Protein AF-A0AAW0H0W8-F1 (afdb_monomer)

Sequence (128 aa):
MVDWSGYEACRAEGASAFQRWKCSLPFAPFGPVRFSEKIQRFTPFSLGFEFLPGETYYYISVPTPESSGRCLRLQVSVCCKGSGSESAHPVGSPGESGTSGWRGEHAPSPLSLLLLLLLPILRLLRVL

Foldseek 3Di:
DADPVCQQQVHQDDPRHDDQDDQPCPPPPVDGDDDDADAAQDDPDPPHDGHAEQDKDKDWDRADPVQHRDIDIDIDGHHDHDPDDPPPPDDDDPDDDDDPPPDDPPPDDPVRVVCVVVVVVVVVVVVD

pLDDT: mean 82.28, std 18.88, range [36.25, 98.31]

InterPro domains:
  IPR001799 Ephrin receptor-binding domain [PF00812] (1-78)
  IPR001799 Ephrin receptor-binding domain [PR01347] (34-46)
  IPR001799 Ephrin receptor-binding domain [PR01347] (47-58)
  IPR001799 Ephrin receptor-binding domain [PS51551] (1-82)
  IPR008972 Cupredoxin [G3DSA:2.60.40.420] (1-91)
  IPR008972 Cupredoxin [SSF49503] (1-83)
  IPR019765 Ephrin, conserved site [PS01299] (34-61)
  IPR031328 Ephrin [PTHR11304] (1-89)

Radius of gyration: 24.82 Å; Cα contacts (8 Å, |Δi|>4): 113; chains: 1; bounding box: 66×54×50 Å

Structure (mmCIF, N/CA/C/O backbone):
data_AF-A0AAW0H0W8-F1
#
_entry.id   AF-A0AAW0H0W8-F1
#
loop_
_atom_site.group_PDB
_atom_site.id
_atom_site.type_symbol
_atom_site.label_atom_id
_atom_site.label_alt_id
_atom_site.label_comp_id
_atom_site.label_asym_id
_atom_site.label_entity_id
_atom_site.label_seq_id
_atom_site.pdbx_PDB_ins_code
_atom_site.Cartn_x
_atom_site.Cartn_y
_atom_site.Cartn_z
_atom_site.occupancy
_atom_site.B_iso_or_equiv
_atom_site.auth_seq_id
_atom_site.auth_comp_id
_atom_site.auth_asym_id
_atom_site.auth_atom_id
_atom_site.pdbx_PDB_model_num
ATOM 1 N N . MET A 1 1 ? 3.597 3.828 -1.704 1.00 95.94 1 MET A N 1
ATOM 2 C CA . MET A 1 1 ? 2.206 4.136 -1.322 1.00 95.94 1 MET A CA 1
ATOM 3 C C . MET A 1 1 ? 1.788 5.340 -2.135 1.00 95.94 1 MET A C 1
ATOM 5 O O . MET A 1 1 ? 2.648 6.161 -2.445 1.00 95.94 1 MET A O 1
ATOM 9 N N . VAL A 1 2 ? 0.526 5.376 -2.537 1.00 97.62 2 VAL A N 1
ATOM 10 C CA . VAL A 1 2 ? -0.049 6.397 -3.416 1.00 97.62 2 VAL A CA 1
ATOM 11 C C . VAL A 1 2 ? -1.443 6.772 -2.916 1.00 97.62 2 VAL A C 1
ATOM 13 O O . VAL A 1 2 ? -2.007 6.078 -2.067 1.00 97.62 2 VAL A O 1
ATOM 16 N N . ASP A 1 3 ? -1.992 7.859 -3.446 1.00 97.06 3 ASP A N 1
ATOM 17 C CA . ASP A 1 3 ? -3.414 8.168 -3.313 1.00 97.06 3 ASP A CA 1
ATOM 18 C C . ASP A 1 3 ? -4.275 7.332 -4.283 1.00 97.06 3 ASP A C 1
ATOM 20 O O . ASP A 1 3 ? -3.772 6.507 -5.052 1.00 97.06 3 ASP A O 1
ATOM 24 N N . TRP A 1 4 ? -5.594 7.542 -4.243 1.00 97.12 4 TRP A N 1
ATOM 25 C CA . TRP A 1 4 ? -6.546 6.845 -5.113 1.00 97.12 4 TRP A CA 1
ATOM 26 C C . TRP A 1 4 ? -6.268 7.063 -6.609 1.00 97.12 4 TRP A C 1
ATOM 28 O O . TRP A 1 4 ? -6.356 6.126 -7.400 1.00 97.12 4 TRP A O 1
ATOM 38 N N . SER A 1 5 ? -5.890 8.281 -7.005 1.00 96.12 5 SER A N 1
ATOM 39 C CA . SER A 1 5 ? -5.629 8.603 -8.411 1.00 96.12 5 SER A CA 1
ATOM 40 C C . SER A 1 5 ? -4.383 7.882 -8.934 1.00 96.12 5 SER A C 1
ATOM 42 O O . SER A 1 5 ? -4.408 7.294 -10.018 1.00 96.12 5 SER A O 1
ATOM 44 N N . GLY A 1 6 ? -3.318 7.841 -8.129 1.00 96.19 6 GLY A N 1
ATOM 45 C CA . GLY A 1 6 ? -2.098 7.103 -8.437 1.00 96.19 6 GLY A CA 1
ATOM 46 C C . GLY A 1 6 ? -2.319 5.592 -8.449 1.00 96.19 6 GLY A C 1
ATOM 47 O O . GLY A 1 6 ? -1.751 4.892 -9.291 1.00 96.19 6 GLY A O 1
ATOM 48 N N . TYR A 1 7 ? -3.187 5.086 -7.568 1.00 96.94 7 TYR A N 1
ATOM 49 C CA . TYR A 1 7 ? -3.592 3.681 -7.549 1.00 96.94 7 TYR A CA 1
ATOM 50 C C . TYR A 1 7 ? -4.278 3.271 -8.852 1.00 96.94 7 TYR A C 1
ATOM 52 O O . TYR A 1 7 ? -3.844 2.313 -9.494 1.00 96.94 7 TYR A O 1
ATOM 60 N N . GLU A 1 8 ? -5.289 4.028 -9.280 1.00 95.94 8 GLU A N 1
ATOM 61 C CA . GLU A 1 8 ? -6.034 3.762 -10.514 1.00 95.94 8 GLU A CA 1
ATOM 62 C C . GLU A 1 8 ? -5.151 3.868 -11.762 1.00 95.94 8 GLU A C 1
ATOM 64 O O . GLU A 1 8 ? -5.242 3.032 -12.666 1.00 95.94 8 GLU A O 1
ATOM 69 N N . ALA A 1 9 ? -4.240 4.842 -11.783 1.00 94.88 9 ALA A N 1
ATOM 70 C CA . ALA A 1 9 ? -3.356 5.099 -12.916 1.00 94.88 9 ALA A CA 1
ATOM 71 C C . ALA A 1 9 ? -2.045 4.286 -12.912 1.00 94.88 9 ALA A C 1
ATOM 73 O O . ALA A 1 9 ? -1.270 4.406 -13.861 1.00 94.88 9 ALA A O 1
ATOM 74 N N . CYS A 1 10 ? -1.757 3.489 -11.874 1.00 95.69 10 CYS A N 1
ATOM 75 C CA . CYS A 1 10 ? -0.429 2.888 -11.665 1.00 95.69 10 CYS A CA 1
ATOM 76 C C . CYS A 1 10 ? 0.724 3.917 -11.691 1.00 95.69 10 CYS A C 1
ATOM 78 O O . CYS 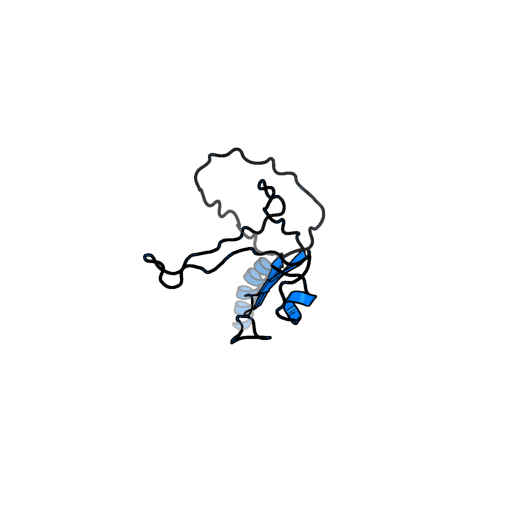A 1 10 ? 1.806 3.627 -12.206 1.00 95.69 10 CYS A O 1
ATOM 80 N N . ARG A 1 11 ? 0.518 5.117 -11.135 1.00 94.38 11 ARG A N 1
ATOM 81 C CA . ARG A 1 11 ? 1.537 6.178 -11.081 1.00 94.38 11 ARG A CA 1
ATOM 82 C C . ARG A 1 11 ? 1.892 6.539 -9.647 1.00 94.38 11 ARG A C 1
ATOM 84 O O . ARG A 1 11 ? 1.019 6.706 -8.804 1.00 94.38 11 ARG A O 1
ATOM 91 N N . ALA A 1 12 ? 3.189 6.675 -9.390 1.00 94.06 12 ALA A N 1
ATOM 92 C CA . ALA A 1 12 ? 3.741 7.121 -8.115 1.00 94.06 12 ALA A CA 1
ATOM 93 C C . ALA A 1 12 ? 4.443 8.472 -8.312 1.00 94.06 12 ALA A C 1
ATOM 95 O O . ALA A 1 12 ? 5.667 8.558 -8.260 1.00 94.06 12 ALA A O 1
ATOM 96 N N . GLU A 1 13 ? 3.656 9.508 -8.596 1.00 89.94 13 GLU A N 1
ATOM 97 C CA . GLU A 1 13 ? 4.131 10.859 -8.906 1.00 89.94 13 GLU A CA 1
ATOM 98 C C . GLU A 1 13 ? 3.537 11.880 -7.928 1.00 89.94 13 GLU A C 1
ATOM 100 O O . GLU A 1 13 ? 2.474 11.657 -7.350 1.00 89.94 13 GLU A O 1
ATOM 105 N N . GLY A 1 14 ? 4.215 13.017 -7.763 1.00 90.62 14 GLY A N 1
ATOM 106 C CA . GLY A 1 14 ? 3.755 14.107 -6.903 1.00 90.62 14 GLY A CA 1
ATOM 107 C C . GLY A 1 14 ? 3.992 13.878 -5.407 1.00 90.62 14 GLY A C 1
ATOM 108 O O . GLY A 1 14 ? 4.590 12.893 -4.983 1.00 90.62 14 GLY A O 1
ATOM 109 N N . ALA A 1 15 ? 3.535 14.834 -4.597 1.00 89.31 15 ALA A N 1
ATOM 110 C CA . ALA A 1 15 ? 3.778 14.856 -3.152 1.00 89.31 15 ALA A CA 1
ATOM 111 C C . ALA A 1 15 ? 2.971 13.804 -2.365 1.00 89.31 15 ALA A C 1
ATOM 113 O O . ALA A 1 15 ? 3.329 13.479 -1.236 1.00 89.31 15 ALA A O 1
ATOM 114 N N . SER A 1 16 ? 1.891 13.269 -2.943 1.00 88.31 16 SER A N 1
ATOM 115 C CA . SER A 1 16 ? 1.064 12.222 -2.329 1.00 88.31 16 SER A CA 1
ATOM 116 C C . SER A 1 16 ? 1.642 10.813 -2.508 1.00 88.31 16 SER A C 1
ATOM 118 O O . SER A 1 16 ? 1.191 9.868 -1.855 1.00 88.31 16 SER A O 1
ATOM 120 N N . ALA A 1 17 ? 2.651 10.656 -3.369 1.00 94.69 17 ALA A N 1
ATOM 121 C CA . ALA A 1 17 ? 3.332 9.395 -3.605 1.00 94.69 17 ALA A CA 1
ATOM 122 C C . ALA A 1 17 ? 4.654 9.332 -2.837 1.00 94.69 17 ALA A C 1
ATOM 124 O O . ALA A 1 17 ? 5.471 10.248 -2.869 1.00 94.69 17 ALA A O 1
ATOM 125 N N . PHE A 1 18 ? 4.899 8.206 -2.172 1.00 93.00 18 PHE A N 1
ATOM 126 C CA . PHE A 1 18 ? 6.140 8.005 -1.432 1.00 93.00 18 PHE A CA 1
ATOM 127 C C . PHE A 1 18 ? 6.558 6.538 -1.399 1.00 93.00 18 PHE A C 1
ATOM 129 O O . PHE A 1 18 ? 5.741 5.606 -1.314 1.00 93.00 18 PHE A O 1
ATOM 136 N N . GLN A 1 19 ? 7.869 6.327 -1.491 1.00 94.69 19 GLN A N 1
ATOM 137 C CA . GLN A 1 19 ? 8.458 4.999 -1.527 1.00 94.69 19 GLN A CA 1
ATOM 138 C C . GLN A 1 19 ? 8.454 4.385 -0.124 1.00 94.69 19 GLN A C 1
ATOM 140 O O . GLN A 1 19 ? 9.046 4.922 0.804 1.00 94.69 19 GLN A O 1
ATOM 145 N N . ARG A 1 20 ? 7.801 3.229 0.014 1.00 95.38 20 ARG A N 1
ATOM 146 C CA . ARG A 1 20 ? 7.746 2.457 1.270 1.00 95.38 20 ARG A CA 1
ATOM 147 C C . ARG A 1 20 ? 8.842 1.422 1.381 1.00 95.38 20 ARG A C 1
ATOM 149 O O . ARG A 1 20 ? 9.367 1.161 2.453 1.00 95.38 20 ARG A O 1
ATOM 156 N N . TRP A 1 21 ? 9.149 0.821 0.243 1.00 95.50 21 TRP A N 1
ATOM 157 C CA . TRP A 1 21 ? 10.078 -0.275 0.130 1.00 95.50 21 TRP A CA 1
ATOM 158 C C . TRP A 1 21 ? 10.672 -0.288 -1.272 1.00 95.50 21 TRP A C 1
ATOM 160 O O . TRP A 1 21 ? 10.022 0.146 -2.227 1.00 95.50 21 TRP A O 1
ATOM 170 N N . LYS A 1 22 ? 11.894 -0.805 -1.392 1.00 95.38 22 LYS A N 1
ATOM 171 C CA . LYS A 1 22 ? 12.553 -1.044 -2.673 1.00 95.38 22 LYS A CA 1
ATOM 172 C C . LYS A 1 22 ? 12.989 -2.503 -2.738 1.00 95.38 22 LYS A C 1
ATOM 174 O O . LYS A 1 22 ? 13.850 -2.930 -1.977 1.00 95.38 22 LYS A O 1
ATOM 179 N N . CYS A 1 23 ? 12.428 -3.256 -3.678 1.00 93.19 23 CYS A N 1
ATOM 180 C CA . CYS A 1 23 ? 12.855 -4.624 -3.963 1.00 93.19 23 CYS A CA 1
ATOM 181 C C . CYS A 1 23 ? 14.162 -4.602 -4.773 1.00 93.19 23 CYS A C 1
ATOM 183 O O . CYS A 1 23 ? 14.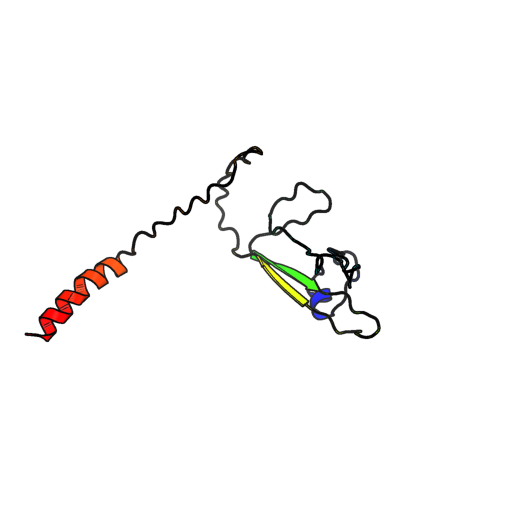127 -4.575 -5.999 1.00 93.19 23 CYS A O 1
ATOM 185 N N . SER A 1 24 ? 15.313 -4.566 -4.099 1.00 94.38 24 SER A N 1
ATOM 186 C CA . SER A 1 24 ? 16.637 -4.470 -4.743 1.00 94.38 24 SER A CA 1
ATOM 187 C C . SER A 1 24 ? 17.439 -5.775 -4.768 1.00 94.38 24 SER A C 1
ATOM 189 O O . SER A 1 24 ? 18.463 -5.834 -5.442 1.00 94.38 24 SER A O 1
ATOM 191 N N . LEU A 1 25 ? 17.000 -6.813 -4.048 1.00 95.88 25 LEU A N 1
ATOM 192 C CA . LEU A 1 25 ? 17.729 -8.076 -3.883 1.00 95.88 25 LEU A CA 1
ATOM 193 C C . LEU A 1 25 ? 16.912 -9.261 -4.431 1.00 95.88 25 LEU A C 1
ATOM 195 O O . LEU A 1 25 ? 16.285 -9.977 -3.650 1.00 95.88 25 LEU A O 1
ATOM 199 N N . PRO A 1 26 ? 16.896 -9.479 -5.760 1.00 93.94 26 PRO A N 1
ATOM 200 C CA . PRO A 1 26 ? 16.124 -10.564 -6.375 1.00 93.94 26 PRO A CA 1
ATOM 201 C C . PRO A 1 26 ? 16.633 -11.965 -5.997 1.00 93.94 26 PRO A C 1
ATOM 203 O O . PRO A 1 26 ? 15.844 -12.900 -5.923 1.00 93.94 26 PRO A O 1
ATOM 206 N N . PHE A 1 27 ? 17.931 -12.104 -5.711 1.00 95.75 27 PHE A N 1
ATOM 207 C CA . PHE A 1 27 ? 18.582 -13.371 -5.354 1.00 95.75 27 PHE A CA 1
ATOM 208 C C . PHE A 1 27 ? 19.125 -13.329 -3.922 1.00 95.75 27 PHE A C 1
ATOM 210 O O . PHE A 1 27 ? 20.294 -13.616 -3.669 1.00 95.75 27 PHE A O 1
ATOM 217 N N . ALA A 1 28 ? 18.294 -12.884 -2.978 1.00 95.94 28 ALA A N 1
ATOM 218 C CA . ALA A 1 28 ? 18.689 -12.810 -1.579 1.00 95.94 28 ALA A CA 1
ATOM 219 C C . ALA A 1 28 ? 19.042 -14.216 -1.032 1.00 95.94 28 ALA A C 1
ATOM 221 O O . ALA A 1 28 ? 18.267 -15.158 -1.217 1.00 95.94 28 ALA A O 1
ATOM 222 N N . PRO A 1 29 ? 20.185 -14.375 -0.334 1.00 95.44 29 PRO A N 1
ATOM 223 C CA . PRO A 1 29 ? 20.737 -15.688 0.030 1.00 95.44 29 PRO A CA 1
ATOM 224 C C . PRO A 1 29 ? 19.868 -16.485 1.013 1.00 95.44 29 PRO A C 1
ATOM 226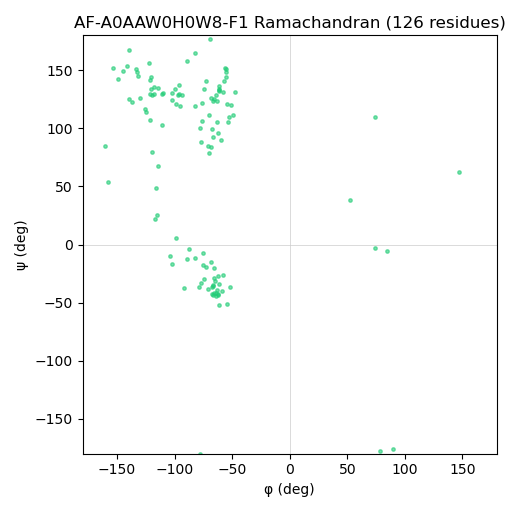 O O . PRO A 1 29 ? 19.993 -17.702 1.098 1.00 95.44 29 PRO A O 1
ATOM 229 N N . PHE A 1 30 ? 18.971 -15.813 1.739 1.00 95.25 30 PHE A N 1
ATOM 230 C CA . PHE A 1 30 ? 18.107 -16.414 2.761 1.00 95.25 30 PHE A CA 1
ATOM 231 C C . PHE A 1 30 ? 16.616 -16.354 2.387 1.00 95.25 30 PHE A C 1
ATOM 233 O O . PHE A 1 30 ? 15.746 -16.366 3.257 1.00 95.25 30 PHE A O 1
ATOM 240 N N . GLY A 1 31 ? 16.316 -16.282 1.086 1.00 94.69 31 GLY A N 1
ATOM 241 C CA . GLY A 1 31 ? 14.954 -16.193 0.560 1.00 94.69 31 GLY A CA 1
ATOM 242 C C . GLY A 1 31 ? 14.443 -14.754 0.400 1.00 94.69 31 GLY A C 1
ATOM 243 O O . GLY A 1 31 ? 15.197 -13.800 0.601 1.00 94.69 31 GLY A O 1
ATOM 244 N N . PRO A 1 32 ? 13.167 -14.575 0.004 1.00 95.38 32 PRO A N 1
ATOM 245 C CA . PRO A 1 32 ? 12.613 -13.262 -0.319 1.00 95.38 32 PRO A CA 1
ATOM 246 C C . PRO A 1 32 ? 12.707 -12.272 0.845 1.00 95.38 32 PRO A C 1
ATOM 248 O O . PRO A 1 32 ? 12.293 -12.572 1.968 1.00 95.38 32 PRO A O 1
ATOM 251 N N . VAL A 1 33 ? 13.203 -11.063 0.564 1.00 95.44 33 VAL A N 1
ATOM 252 C CA . VAL A 1 33 ? 13.287 -9.998 1.569 1.00 95.44 33 VAL A CA 1
ATOM 253 C C . VAL A 1 33 ? 11.881 -9.523 1.928 1.00 95.44 33 VAL A C 1
ATOM 255 O O . VAL A 1 33 ? 11.093 -9.163 1.053 1.00 95.44 33 VAL A O 1
ATOM 258 N N . ARG A 1 34 ? 11.564 -9.526 3.225 1.00 93.94 34 ARG A N 1
ATOM 259 C CA . ARG A 1 34 ? 10.235 -9.183 3.735 1.00 93.94 34 ARG A CA 1
ATOM 260 C C . ARG A 1 34 ? 10.160 -7.709 4.101 1.00 93.94 34 ARG A C 1
ATOM 262 O O . ARG A 1 34 ? 10.975 -7.216 4.874 1.00 93.94 34 ARG A O 1
ATOM 269 N N . PHE A 1 35 ? 9.135 -7.047 3.585 1.00 93.81 35 PHE A N 1
ATOM 270 C CA . PHE A 1 35 ? 8.681 -5.758 4.079 1.00 93.81 35 PHE A CA 1
ATOM 271 C C . PHE A 1 35 ? 7.510 -5.987 5.034 1.00 93.81 35 PHE A C 1
ATOM 273 O O . PHE A 1 35 ? 6.554 -6.677 4.676 1.00 93.81 35 PHE A O 1
ATOM 280 N N . SER A 1 36 ? 7.588 -5.408 6.228 1.00 94.19 36 SER A N 1
ATOM 281 C CA . SER A 1 36 ? 6.534 -5.480 7.238 1.00 94.19 36 SER A CA 1
ATOM 282 C C . SER A 1 36 ? 6.057 -4.072 7.556 1.00 94.19 36 SER A C 1
ATOM 284 O O . SER A 1 36 ? 6.864 -3.206 7.882 1.00 94.19 36 SER A O 1
ATOM 286 N N . GLU A 1 37 ? 4.747 -3.861 7.497 1.00 94.31 37 GLU A N 1
ATOM 287 C CA . GLU A 1 37 ? 4.103 -2.608 7.881 1.00 94.31 37 GLU A CA 1
ATOM 288 C C . GLU A 1 37 ? 3.229 -2.872 9.107 1.00 94.31 37 GLU A C 1
ATOM 290 O O . GLU A 1 37 ? 2.487 -3.858 9.152 1.00 94.31 37 GLU A O 1
ATOM 295 N N . LYS A 1 38 ? 3.311 -1.995 10.107 1.00 94.06 38 LYS A N 1
ATOM 296 C CA . LYS A 1 38 ? 2.445 -2.071 11.283 1.00 94.06 38 LYS A CA 1
ATOM 297 C C . LYS A 1 38 ? 1.289 -1.096 11.112 1.00 94.06 38 LYS A C 1
ATOM 299 O O . LYS A 1 38 ? 1.499 0.110 11.029 1.00 94.06 38 LYS A O 1
ATOM 304 N N . ILE A 1 39 ? 0.067 -1.619 11.130 1.00 94.38 39 ILE A N 1
ATOM 305 C CA . ILE A 1 39 ? -1.147 -0.802 11.090 1.00 94.38 39 ILE A CA 1
ATOM 306 C C . ILE A 1 39 ? -1.377 -0.217 12.487 1.00 94.38 39 ILE A C 1
ATOM 308 O O . ILE A 1 39 ? -1.821 -0.915 13.397 1.00 94.38 39 ILE A O 1
ATOM 312 N N . GLN A 1 40 ? -1.004 1.047 12.683 1.00 93.69 40 GLN A N 1
ATOM 313 C CA . GLN A 1 40 ? -1.099 1.740 13.970 1.00 93.69 40 GLN A CA 1
ATOM 314 C C . GLN A 1 40 ? -1.447 3.219 13.787 1.00 93.69 40 GLN A C 1
ATOM 316 O O . GLN A 1 40 ? -1.039 3.829 12.802 1.00 93.69 40 GLN A O 1
ATOM 321 N N . ARG A 1 41 ? -2.165 3.796 14.760 1.00 92.69 41 ARG A N 1
ATOM 322 C CA . ARG A 1 41 ? -2.569 5.215 14.751 1.00 92.69 41 ARG A CA 1
ATOM 323 C C . ARG A 1 41 ? -1.445 6.188 15.063 1.00 92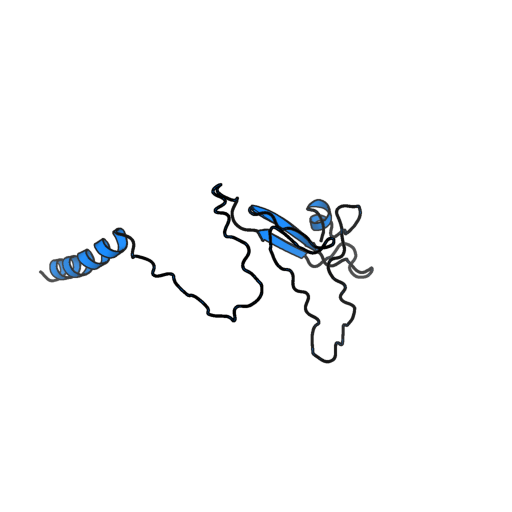.69 41 ARG A C 1
ATOM 325 O O . ARG A 1 41 ? -1.511 7.315 14.610 1.00 92.69 41 ARG A O 1
ATOM 332 N N . PHE A 1 42 ? -0.465 5.763 15.851 1.00 93.50 42 PHE A N 1
ATOM 333 C CA . PHE A 1 42 ? 0.622 6.623 16.297 1.00 93.50 42 PHE A CA 1
ATOM 334 C C . PHE A 1 42 ? 1.943 5.927 16.032 1.00 93.50 42 PHE A C 1
ATOM 336 O O . PHE A 1 42 ? 2.143 4.779 16.448 1.00 93.50 42 PHE A O 1
ATOM 343 N N . THR A 1 43 ? 2.831 6.609 15.320 1.00 94.75 43 THR A N 1
ATOM 344 C CA . THR A 1 43 ? 4.181 6.116 15.048 1.00 94.75 43 THR A CA 1
ATOM 345 C C . THR A 1 43 ? 5.205 6.946 15.820 1.00 94.75 43 THR A C 1
ATOM 347 O O . THR A 1 43 ? 5.193 8.169 15.727 1.00 94.75 43 THR A O 1
ATOM 350 N N . PRO A 1 44 ? 6.144 6.319 16.549 1.00 94.25 44 PRO A N 1
ATOM 351 C CA . PRO A 1 44 ? 7.228 7.059 17.193 1.00 94.25 44 PRO A CA 1
ATOM 352 C C . PRO A 1 44 ? 8.311 7.515 16.196 1.00 94.25 44 PRO A C 1
ATOM 354 O O . PRO A 1 44 ? 9.228 8.239 16.570 1.00 94.25 44 PRO A O 1
ATOM 357 N N . PHE A 1 45 ? 8.246 7.079 14.933 1.00 90.31 45 PHE A N 1
ATOM 358 C CA . PHE A 1 45 ? 9.220 7.416 13.894 1.00 90.31 45 PHE A CA 1
ATOM 359 C C . PHE A 1 45 ? 8.739 8.592 13.044 1.00 90.31 45 PHE A C 1
ATOM 361 O O . PHE A 1 45 ? 7.656 8.513 12.470 1.00 90.31 45 PHE A O 1
ATOM 368 N N . SER A 1 46 ? 9.575 9.620 12.861 1.00 90.56 46 SER A N 1
ATOM 369 C CA . SER A 1 46 ? 9.228 10.822 12.080 1.00 90.56 46 SER A CA 1
ATOM 370 C C . SER A 1 46 ? 8.931 10.553 10.599 1.00 90.56 46 SER A C 1
ATOM 372 O O . SER A 1 46 ? 8.186 11.301 9.983 1.00 90.56 46 SER A O 1
ATOM 374 N N . LEU A 1 47 ? 9.510 9.491 10.027 1.00 87.88 47 LEU A N 1
ATOM 375 C CA . LEU A 1 47 ? 9.231 9.024 8.658 1.00 87.88 47 LEU A CA 1
ATOM 376 C C . LEU A 1 47 ? 8.240 7.850 8.624 1.00 87.88 47 LEU A C 1
ATOM 378 O O . LEU A 1 47 ? 8.039 7.228 7.579 1.00 87.88 47 LEU A O 1
ATOM 382 N N . GLY A 1 48 ? 7.677 7.493 9.778 1.00 89.88 48 GLY A N 1
ATOM 383 C CA . GLY A 1 48 ? 6.639 6.484 9.865 1.00 89.88 48 GLY A CA 1
ATOM 384 C C . GLY A 1 48 ? 5.340 6.976 9.242 1.00 89.88 48 GLY A C 1
ATOM 385 O O . GLY A 1 48 ? 5.210 8.120 8.814 1.00 89.88 48 GLY A O 1
ATOM 386 N N . PHE A 1 49 ? 4.355 6.092 9.210 1.00 93.25 49 PHE A N 1
ATOM 387 C CA . PHE A 1 49 ? 3.029 6.452 8.749 1.00 93.25 49 PHE A CA 1
ATOM 388 C C . PHE A 1 49 ? 1.966 5.952 9.697 1.00 93.25 49 PHE A C 1
ATOM 390 O O . PHE A 1 49 ? 2.108 4.898 10.317 1.00 93.25 49 PHE A O 1
ATOM 397 N N . GLU A 1 50 ? 0.898 6.727 9.762 1.00 95.25 50 GLU A N 1
ATOM 398 C CA . GLU A 1 50 ? -0.194 6.538 10.692 1.00 95.25 50 GLU A CA 1
ATOM 399 C C . GLU A 1 50 ? -1.440 6.104 9.932 1.00 95.25 50 GLU A C 1
ATOM 401 O O . GLU A 1 50 ? -1.834 6.693 8.925 1.00 95.25 50 GLU A O 1
ATOM 406 N N . PHE A 1 51 ? -2.044 5.032 10.425 1.00 95.19 51 PHE A N 1
ATOM 407 C CA . PHE A 1 51 ? -3.249 4.439 9.877 1.00 95.19 51 PHE A CA 1
ATOM 408 C C . PHE A 1 51 ? -4.439 4.842 10.738 1.00 95.19 51 PHE A C 1
ATOM 410 O O . PHE A 1 51 ? -4.466 4.601 11.947 1.00 95.19 51 PHE A O 1
ATOM 417 N N . LEU A 1 52 ? -5.440 5.432 10.100 1.00 95.12 52 LEU A N 1
ATOM 418 C CA . LEU A 1 52 ? -6.663 5.891 10.730 1.00 95.12 52 LEU A CA 1
ATOM 419 C C . LEU A 1 52 ? -7.762 4.827 10.582 1.00 95.12 52 LEU A C 1
ATOM 421 O O . LEU A 1 52 ? -7.914 4.239 9.508 1.00 95.12 52 LEU A O 1
ATOM 425 N N . PRO A 1 53 ? -8.538 4.556 11.645 1.00 94.94 53 PRO A N 1
ATOM 426 C CA . PRO A 1 53 ? -9.659 3.626 11.575 1.00 94.94 53 PRO A CA 1
ATOM 427 C C . PRO A 1 53 ? -10.731 4.089 10.582 1.00 94.94 53 PRO A C 1
ATOM 429 O O . PRO A 1 53 ? -11.149 5.246 10.611 1.00 94.94 53 PRO A O 1
ATOM 432 N N . GLY A 1 54 ? -11.205 3.178 9.732 1.00 95.31 54 GLY A N 1
ATOM 433 C CA . GLY A 1 54 ? -12.195 3.463 8.690 1.00 95.31 54 GLY A CA 1
ATOM 434 C C . GLY A 1 54 ? -11.619 4.011 7.381 1.00 95.31 54 GLY A C 1
ATOM 435 O O . GLY A 1 54 ? -12.373 4.135 6.416 1.00 95.31 54 GLY A O 1
ATOM 436 N N . GLU A 1 55 ? -10.315 4.293 7.322 1.00 96.25 55 GLU A N 1
ATOM 437 C CA . GLU A 1 55 ? -9.649 4.781 6.114 1.00 96.25 55 GLU A CA 1
ATOM 438 C C . GLU A 1 55 ? -9.118 3.643 5.234 1.00 96.25 55 GLU A C 1
ATOM 440 O O . GLU A 1 55 ? -8.892 2.510 5.676 1.00 96.25 55 GLU A O 1
ATOM 445 N N . THR A 1 56 ? -8.916 3.954 3.952 1.00 97.19 56 THR A N 1
ATOM 446 C CA . THR A 1 56 ? -8.356 3.027 2.963 1.00 97.19 56 THR A CA 1
ATOM 447 C C . THR A 1 56 ? -7.073 3.585 2.367 1.00 97.19 56 THR A C 1
ATOM 449 O O . THR A 1 56 ? -7.016 4.735 1.938 1.00 97.19 56 THR A O 1
ATOM 452 N N . 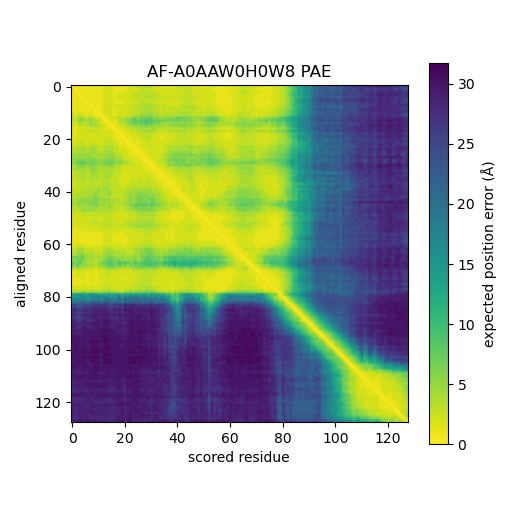TYR A 1 57 ? -6.056 2.731 2.299 1.00 97.75 57 TYR A N 1
ATOM 453 C CA . TYR A 1 57 ? -4.711 3.064 1.856 1.00 97.75 57 TYR A CA 1
ATOM 454 C C . TYR A 1 57 ? -4.312 2.229 0.647 1.00 97.75 57 TYR A C 1
ATOM 456 O O . TYR A 1 57 ? -4.652 1.047 0.549 1.00 97.75 57 TYR A O 1
ATOM 464 N N . TYR A 1 58 ? -3.553 2.841 -0.260 1.00 98.12 58 TYR A N 1
ATOM 465 C CA . TYR A 1 58 ? -3.287 2.275 -1.574 1.00 98.12 58 TYR A CA 1
ATOM 466 C C . TYR A 1 58 ? -1.792 2.085 -1.832 1.00 98.12 58 TYR A C 1
ATOM 468 O O . TYR A 1 58 ? -0.961 2.987 -1.680 1.00 98.12 58 TYR A O 1
ATOM 476 N N . TYR A 1 59 ? -1.440 0.882 -2.264 1.00 98.12 59 TYR A N 1
ATOM 477 C CA . TYR A 1 59 ? -0.084 0.501 -2.622 1.00 98.12 59 TYR A CA 1
ATOM 478 C C . TYR A 1 59 ? -0.055 0.030 -4.067 1.00 98.12 59 TYR A C 1
ATOM 480 O O . TYR A 1 59 ? -0.948 -0.678 -4.528 1.00 98.12 59 TYR A O 1
ATOM 488 N N . ILE A 1 60 ? 1.023 0.391 -4.755 1.00 97.69 60 ILE A N 1
ATOM 489 C CA . ILE A 1 60 ? 1.347 -0.116 -6.081 1.00 97.69 60 ILE A CA 1
ATOM 490 C C . ILE A 1 60 ? 2.819 -0.521 -6.123 1.00 97.69 60 ILE A C 1
ATOM 492 O O . ILE A 1 60 ? 3.647 0.070 -5.421 1.00 97.69 60 ILE A O 1
ATOM 496 N N . SER A 1 61 ? 3.154 -1.496 -6.965 1.00 96.25 61 SER A N 1
ATOM 497 C CA . SER A 1 61 ? 4.515 -1.627 -7.482 1.00 96.25 61 SER A CA 1
ATOM 498 C C . SER A 1 61 ? 4.737 -0.546 -8.538 1.00 96.25 61 SER A C 1
ATOM 500 O O . SER A 1 61 ? 3.893 -0.376 -9.415 1.00 96.25 61 SER A O 1
ATOM 502 N N . VAL A 1 62 ? 5.865 0.160 -8.504 1.00 94.25 62 VAL A N 1
ATOM 503 C CA . VAL A 1 62 ? 6.187 1.115 -9.574 1.00 94.25 62 VAL A CA 1
ATOM 504 C C . VAL A 1 62 ? 6.411 0.333 -10.879 1.00 94.25 62 VAL A C 1
ATOM 506 O O . VAL A 1 62 ? 7.224 -0.596 -10.861 1.00 94.25 62 VAL A O 1
ATOM 509 N N . PRO A 1 63 ? 5.698 0.649 -11.980 1.00 91.62 63 PRO A N 1
ATOM 510 C CA . PRO A 1 63 ? 5.917 -0.002 -13.268 1.00 91.62 63 PRO A CA 1
ATOM 511 C C . PRO A 1 63 ? 7.363 0.153 -13.742 1.00 91.62 63 PRO A C 1
ATOM 513 O O . PRO A 1 63 ? 7.959 1.224 -13.613 1.00 91.62 63 PRO A O 1
ATOM 516 N N . THR A 1 64 ? 7.915 -0.904 -14.329 1.00 89.00 64 THR A N 1
ATOM 517 C CA . THR A 1 64 ? 9.163 -0.822 -15.098 1.00 89.00 64 THR A CA 1
ATOM 518 C C . THR A 1 64 ? 8.864 -0.329 -16.520 1.00 89.00 64 THR A C 1
ATOM 520 O O . THR A 1 64 ? 7.704 -0.377 -16.945 1.00 89.00 64 THR A O 1
ATOM 523 N N . PRO A 1 65 ? 9.871 0.108 -17.299 1.00 89.31 65 PRO A N 1
ATOM 524 C CA . PRO A 1 65 ? 9.662 0.486 -18.700 1.00 89.31 65 PRO A CA 1
ATOM 525 C C . PRO A 1 65 ? 8.941 -0.596 -19.526 1.00 89.31 65 PRO A C 1
ATOM 527 O O . PRO A 1 65 ? 8.069 -0.287 -20.335 1.00 89.31 65 PRO A O 1
ATOM 530 N N . GLU A 1 66 ? 9.228 -1.871 -19.261 1.00 89.38 66 GLU A N 1
ATOM 531 C CA . GLU A 1 66 ? 8.649 -3.041 -19.942 1.00 89.38 66 GLU A CA 1
ATOM 532 C C . GLU A 1 66 ? 7.206 -3.346 -19.497 1.00 89.38 66 GLU A C 1
ATOM 534 O O . GLU A 1 66 ? 6.463 -4.080 -20.156 1.00 89.38 66 GLU A O 1
ATOM 539 N N . SER A 1 67 ? 6.793 -2.793 -18.357 1.00 87.38 67 SER A N 1
ATOM 540 C CA . SER A 1 67 ? 5.467 -2.971 -17.764 1.00 87.38 67 SER A CA 1
ATOM 541 C C . SER A 1 67 ? 4.683 -1.660 -17.678 1.00 87.38 67 SER A C 1
ATOM 543 O O . SER A 1 67 ? 3.733 -1.575 -16.910 1.00 87.38 67 SER A O 1
ATOM 545 N N . SER A 1 68 ? 5.026 -0.659 -18.496 1.00 86.62 68 SER A N 1
ATOM 546 C CA . SER A 1 68 ? 4.375 0.658 -18.486 1.00 86.62 68 SER A CA 1
ATOM 547 C C . SER A 1 68 ? 2.841 0.564 -18.477 1.00 86.62 68 SER A C 1
ATOM 549 O O . SER A 1 68 ? 2.238 -0.208 -19.225 1.00 86.62 68 SER A O 1
ATOM 551 N N . GLY A 1 69 ? 2.207 1.317 -17.573 1.00 85.94 69 GLY A N 1
ATOM 552 C CA . GLY A 1 69 ? 0.754 1.307 -17.362 1.00 85.94 69 GLY A CA 1
ATOM 553 C C . GLY A 1 69 ? 0.197 0.070 -16.642 1.00 85.94 69 GLY A C 1
ATOM 554 O O . GLY A 1 69 ? -0.996 0.033 -16.347 1.00 85.94 69 GLY A O 1
ATOM 555 N N . ARG A 1 70 ? 1.025 -0.930 -16.316 1.00 92.94 70 ARG A N 1
ATOM 556 C CA . ARG A 1 70 ? 0.638 -2.133 -15.566 1.00 92.94 70 ARG A CA 1
ATOM 557 C C . ARG A 1 70 ? 1.420 -2.203 -14.257 1.00 92.94 70 ARG A C 1
ATOM 559 O O . ARG A 1 70 ? 2.642 -2.121 -14.241 1.00 92.94 70 ARG A O 1
ATOM 566 N N . CYS A 1 71 ? 0.717 -2.393 -13.149 1.00 95.81 71 CYS A N 1
ATOM 567 C CA . CYS A 1 71 ? 1.328 -2.562 -11.836 1.00 95.81 71 CYS A CA 1
ATOM 568 C C . CYS A 1 71 ? 0.583 -3.602 -11.009 1.00 95.81 71 CYS A C 1
ATOM 570 O O . CYS A 1 71 ? -0.620 -3.805 -11.177 1.00 95.81 71 CYS A O 1
ATOM 572 N N . LEU A 1 72 ? 1.301 -4.226 -10.077 1.00 96.94 72 LEU A N 1
ATOM 573 C CA . LEU 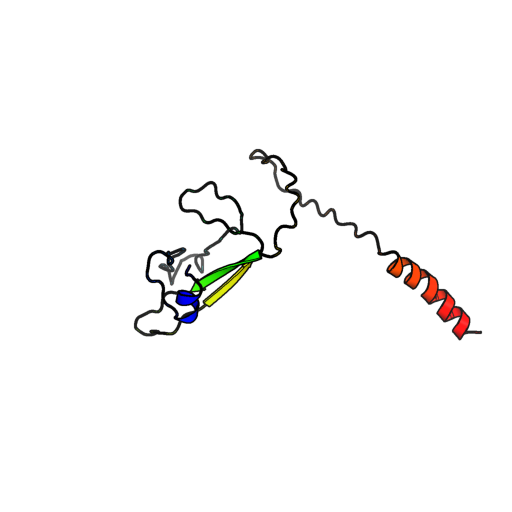A 1 72 ? 0.681 -4.924 -8.962 1.00 96.94 72 LEU A CA 1
ATOM 574 C C . LEU A 1 72 ? 0.126 -3.886 -7.991 1.00 96.94 72 LEU A C 1
ATOM 576 O O . LEU A 1 72 ? 0.747 -2.846 -7.757 1.00 96.94 72 LEU A O 1
ATOM 580 N N . ARG A 1 73 ? -1.044 -4.176 -7.433 1.00 97.25 73 ARG A N 1
ATOM 581 C CA . ARG A 1 73 ? -1.811 -3.255 -6.599 1.00 97.25 73 ARG A CA 1
ATOM 582 C C . ARG A 1 73 ? -2.253 -3.953 -5.320 1.00 97.25 73 ARG A C 1
ATOM 584 O O . ARG A 1 73 ? -2.550 -5.145 -5.339 1.00 97.25 73 ARG A O 1
ATOM 591 N N . LEU A 1 74 ? -2.299 -3.206 -4.222 1.00 98.31 74 LEU A N 1
ATOM 592 C CA . LEU A 1 74 ? -2.844 -3.657 -2.946 1.00 98.31 74 LEU A CA 1
ATOM 593 C C . LEU A 1 74 ? -3.640 -2.518 -2.306 1.00 98.31 74 LEU A C 1
ATOM 595 O O . LEU A 1 74 ? -3.116 -1.424 -2.094 1.00 98.31 74 LEU A O 1
ATOM 599 N N . GLN A 1 75 ? -4.895 -2.805 -1.978 1.00 98.31 75 GLN A N 1
ATOM 600 C CA . GLN A 1 75 ? -5.767 -1.936 -1.201 1.00 98.31 75 GLN A CA 1
ATOM 601 C C . GLN A 1 75 ? -5.835 -2.458 0.233 1.00 98.31 75 GLN A C 1
ATOM 603 O O . GLN A 1 75 ? -6.074 -3.645 0.459 1.00 98.31 75 GLN A O 1
ATOM 608 N N . VAL A 1 76 ? -5.629 -1.569 1.199 1.00 97.69 76 VAL A N 1
ATOM 609 C CA . VAL A 1 76 ? -5.681 -1.889 2.626 1.00 97.69 76 VAL A CA 1
ATOM 610 C C . VAL A 1 76 ? -6.745 -1.017 3.271 1.00 97.69 76 VAL A C 1
ATOM 612 O O . VAL A 1 76 ? -6.542 0.182 3.444 1.00 97.69 76 VAL A O 1
ATOM 615 N N . SER A 1 77 ? -7.874 -1.615 3.633 1.00 96.81 77 SER A N 1
ATOM 616 C CA . SER A 1 77 ? -8.924 -0.935 4.392 1.00 96.81 77 SER A CA 1
ATOM 617 C C . SER A 1 77 ? -8.757 -1.233 5.875 1.00 96.81 77 SER A C 1
ATOM 619 O O . SER A 1 77 ? -8.798 -2.390 6.299 1.00 96.81 77 SER A O 1
ATOM 621 N N . VAL A 1 78 ? -8.553 -0.186 6.670 1.00 96.19 78 VAL A N 1
ATOM 622 C CA . VAL A 1 78 ? -8.435 -0.301 8.122 1.00 96.19 78 VAL A CA 1
ATOM 623 C C . VAL A 1 78 ? -9.842 -0.353 8.684 1.00 96.19 78 VAL A C 1
ATOM 625 O O . VAL A 1 78 ? -10.630 0.572 8.485 1.00 96.19 78 VAL A O 1
ATOM 628 N N . CYS A 1 79 ? -10.176 -1.455 9.358 1.00 89.56 79 CYS A N 1
ATOM 629 C CA . CYS A 1 79 ? -11.528 -1.624 9.866 1.00 89.56 79 CYS A CA 1
ATOM 630 C C . CYS A 1 79 ? -11.946 -0.466 10.766 1.00 89.56 79 CYS A C 1
ATOM 632 O O . CYS A 1 79 ? -11.139 0.091 11.512 1.00 89.56 79 CYS A O 1
ATOM 634 N N . CYS A 1 80 ? -13.265 -0.270 10.744 1.00 85.88 80 CYS A N 1
ATOM 635 C CA . CYS A 1 80 ? -14.060 0.257 11.831 1.00 85.88 80 CYS A CA 1
ATOM 636 C C . CYS A 1 80 ? -13.849 1.765 12.004 1.00 85.88 80 CYS A C 1
ATOM 638 O O . CYS A 1 80 ? -12.813 2.212 12.477 1.00 85.88 80 CYS A O 1
ATOM 640 N N . LYS A 1 81 ? -14.856 2.578 11.669 1.00 79.25 81 LYS A N 1
ATOM 641 C CA . LYS A 1 81 ? -14.849 3.984 12.096 1.00 79.25 81 LYS A CA 1
ATOM 642 C C . LYS A 1 81 ? -14.894 3.987 13.618 1.00 79.25 81 LYS A C 1
ATOM 644 O O . LYS A 1 81 ? -15.786 3.360 14.184 1.00 79.25 81 LYS A O 1
ATOM 649 N N . GLY A 1 82 ? -13.920 4.625 14.265 1.00 66.88 82 GLY A N 1
ATOM 650 C CA . GLY A 1 82 ? -13.850 4.659 15.723 1.00 66.88 82 GLY A CA 1
ATOM 651 C C . GLY A 1 82 ? -15.177 5.148 16.300 1.00 66.88 82 GLY A C 1
ATOM 652 O O . GLY A 1 82 ? -15.523 6.315 16.143 1.00 66.88 82 GLY A O 1
ATOM 653 N N . SER A 1 83 ? -15.939 4.259 16.939 1.00 63.69 83 SER A N 1
ATOM 654 C CA . SER A 1 83 ? -17.065 4.667 17.771 1.00 63.69 83 SER A CA 1
ATOM 655 C C . SER A 1 83 ? -16.455 5.338 18.994 1.00 63.69 83 SER A C 1
ATOM 657 O O . SER A 1 83 ? -15.740 4.684 19.751 1.00 63.69 83 SER A O 1
ATOM 659 N N . GLY A 1 84 ? -16.637 6.648 19.134 1.00 64.44 84 GLY A N 1
ATOM 660 C CA . GLY A 1 84 ? -16.012 7.430 20.194 1.00 64.44 84 GLY A CA 1
ATOM 661 C C . GLY A 1 84 ? -16.280 6.858 21.588 1.00 64.44 84 GLY A C 1
ATOM 662 O O . GLY A 1 84 ? -17.361 7.026 22.133 1.00 64.44 84 GLY A O 1
ATOM 663 N N . SER A 1 85 ? -15.267 6.222 22.165 1.00 51.25 85 SER A N 1
ATOM 664 C CA . SER A 1 85 ? -14.965 6.224 23.595 1.00 51.25 85 SER A CA 1
ATOM 665 C C . SER A 1 85 ? -13.505 5.802 23.718 1.00 51.25 85 SER A C 1
ATOM 667 O O . SER A 1 85 ? -13.179 4.620 23.829 1.00 51.25 85 SER A O 1
ATOM 669 N N . GLU A 1 86 ? -12.611 6.777 23.586 1.00 56.97 86 GLU A N 1
ATOM 670 C CA . GLU A 1 86 ? -11.179 6.593 23.779 1.00 56.97 86 GLU A CA 1
ATOM 671 C C . GLU A 1 86 ? -10.941 6.323 25.272 1.00 56.97 86 GLU A C 1
ATOM 673 O O . GLU A 1 86 ? -10.696 7.230 26.062 1.00 56.97 86 GLU A O 1
ATOM 678 N N . SER A 1 87 ? -11.093 5.063 25.693 1.00 46.06 87 SER A N 1
ATOM 679 C CA . SER A 1 87 ? -10.477 4.613 26.934 1.00 46.06 87 SER A CA 1
ATOM 680 C C . SER A 1 87 ? -8.979 4.636 26.673 1.00 46.06 87 SER A C 1
ATOM 682 O O . SER A 1 87 ? -8.435 3.773 25.982 1.00 46.06 87 SER A O 1
ATOM 684 N N . ALA A 1 88 ? -8.338 5.704 27.139 1.00 47.59 88 ALA A N 1
ATOM 685 C CA . ALA A 1 88 ? -6.898 5.831 27.177 1.00 47.59 88 ALA A CA 1
ATOM 686 C C . ALA A 1 88 ? -6.342 4.700 28.051 1.00 47.59 88 ALA A C 1
ATOM 688 O O . ALA A 1 88 ? -6.208 4.837 29.265 1.00 47.59 88 ALA A O 1
ATOM 689 N N . HIS A 1 89 ? -6.041 3.555 27.443 1.00 49.94 89 HIS A N 1
ATOM 690 C CA . HIS A 1 89 ? -5.163 2.591 28.080 1.00 49.94 89 HIS A CA 1
ATOM 691 C C . HIS A 1 89 ? -3.769 3.230 28.146 1.00 49.94 89 HIS A C 1
ATOM 693 O O . HIS A 1 89 ? -3.253 3.650 27.105 1.00 49.94 89 HIS A O 1
ATOM 699 N N . PRO A 1 90 ? -3.162 3.358 29.339 1.00 48.06 90 PRO A N 1
ATOM 700 C CA . PRO A 1 90 ? -1.829 3.922 29.455 1.00 48.06 90 PRO A CA 1
ATOM 701 C C . PRO A 1 90 ? -0.841 3.054 28.673 1.00 48.06 90 PRO A C 1
ATOM 703 O O . PRO A 1 90 ? -0.892 1.824 28.721 1.00 48.06 90 PRO A O 1
ATOM 706 N N . VAL A 1 91 ? 0.039 3.725 27.929 1.00 49.03 91 VAL A N 1
ATOM 707 C CA . VAL A 1 91 ? 1.168 3.141 27.202 1.00 49.03 91 VAL A CA 1
ATOM 708 C C . VAL A 1 91 ? 1.940 2.229 28.156 1.00 49.03 91 VAL A C 1
ATOM 710 O O . VAL A 1 91 ? 2.545 2.697 29.117 1.00 49.03 91 VAL A O 1
ATOM 713 N N . GLY A 1 92 ? 1.880 0.920 27.907 1.00 40.12 92 GLY A N 1
ATOM 714 C CA . GLY A 1 92 ? 2.647 -0.069 28.654 1.00 40.12 92 GLY A CA 1
ATOM 715 C C . GLY A 1 92 ? 4.145 0.147 28.443 1.00 40.12 92 GLY A C 1
ATOM 716 O O . GLY A 1 92 ? 4.609 0.262 27.307 1.00 40.12 92 GLY A O 1
ATOM 717 N N . SER A 1 93 ? 4.888 0.217 29.545 1.00 36.59 93 SER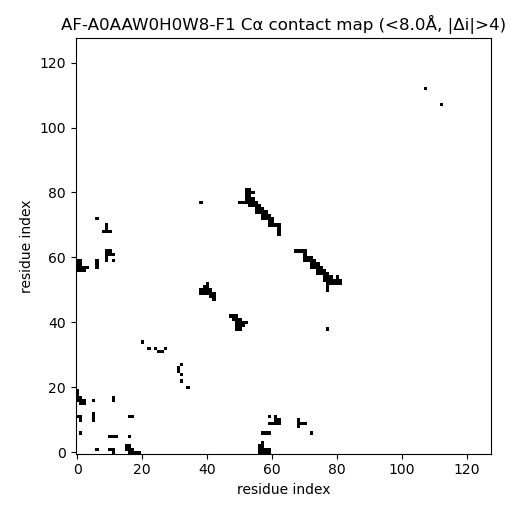 A N 1
ATOM 718 C CA . SER A 1 93 ? 6.351 0.258 29.576 1.00 36.59 93 SER A CA 1
ATOM 719 C C . SER A 1 93 ? 6.971 -0.940 28.837 1.00 36.59 93 SER A C 1
ATOM 721 O O . SER A 1 93 ? 6.376 -2.020 28.800 1.00 36.59 93 SER A O 1
ATOM 723 N N . PRO A 1 94 ? 8.175 -0.794 28.254 1.00 46.47 94 PRO A N 1
ATOM 724 C CA . PRO A 1 94 ? 8.801 -1.858 27.487 1.00 46.47 94 PRO A CA 1
ATOM 725 C C . PRO A 1 94 ? 9.382 -2.908 28.433 1.00 46.47 94 PRO A C 1
ATOM 727 O O . PRO A 1 94 ? 10.418 -2.689 29.056 1.00 46.47 94 PRO A O 1
ATOM 730 N N . GLY A 1 95 ? 8.726 -4.063 28.514 1.00 46.84 95 GLY A N 1
ATOM 731 C CA . GLY A 1 95 ? 9.326 -5.243 29.121 1.00 46.84 95 GLY A CA 1
ATOM 732 C C . GLY A 1 95 ? 8.348 -6.153 29.831 1.00 46.84 95 GLY A C 1
ATOM 733 O O . GLY A 1 95 ? 8.537 -6.384 31.011 1.00 46.84 95 GLY A O 1
ATOM 734 N N . GLU A 1 96 ? 7.374 -6.732 29.130 1.00 36.88 96 GLU A N 1
ATOM 735 C CA . GLU A 1 96 ? 6.782 -7.988 29.589 1.00 36.88 96 GLU A CA 1
ATOM 736 C C . GLU A 1 96 ? 6.591 -8.954 28.419 1.00 36.88 96 GLU A C 1
ATOM 738 O O . GLU A 1 96 ? 6.003 -8.655 27.379 1.00 36.88 96 GLU A O 1
ATOM 743 N N . SER A 1 97 ? 7.218 -10.109 28.618 1.00 42.56 97 SER A N 1
ATOM 744 C CA . SER A 1 97 ? 7.232 -11.287 27.771 1.00 42.56 97 SER A CA 1
ATOM 745 C C . SER A 1 97 ? 5.815 -11.777 27.481 1.00 42.56 97 SER A C 1
ATOM 747 O O . SER A 1 97 ? 4.927 -11.715 28.330 1.00 42.56 97 SER A O 1
ATOM 749 N N . GLY A 1 98 ? 5.623 -12.285 26.265 1.00 47.03 98 GLY A N 1
ATOM 750 C CA . GLY A 1 98 ? 4.352 -12.779 25.763 1.00 47.03 98 GLY A CA 1
ATOM 751 C C . GLY A 1 98 ? 3.677 -13.774 26.702 1.00 47.03 98 GLY A C 1
ATOM 752 O O . GLY A 1 98 ? 4.167 -14.875 26.932 1.00 47.03 98 GLY A O 1
ATOM 753 N N . THR A 1 99 ? 2.479 -13.414 27.148 1.00 37.34 99 THR A N 1
ATOM 754 C CA . THR A 1 99 ? 1.438 -14.384 27.465 1.00 37.34 99 THR A CA 1
ATOM 755 C C . THR A 1 99 ? 0.213 -13.995 26.651 1.00 37.34 99 THR A C 1
ATOM 757 O O . THR A 1 99 ? -0.353 -12.910 26.770 1.00 37.34 99 THR A O 1
ATOM 760 N N . SER A 1 100 ? -0.146 -14.859 25.709 1.00 41.72 100 SER A N 1
ATOM 761 C CA . SER A 1 100 ? -1.366 -14.744 24.928 1.00 41.72 100 SER A CA 1
ATOM 762 C C . SER A 1 100 ? -2.559 -14.946 25.863 1.00 41.72 100 SER A C 1
ATOM 764 O O . SER A 1 100 ? -2.986 -16.076 26.102 1.00 41.72 100 SER A O 1
ATOM 766 N N . GLY A 1 101 ? -3.083 -13.851 26.410 1.00 36.25 101 GLY A N 1
ATOM 767 C CA . GLY A 1 101 ? -4.353 -13.822 27.123 1.00 36.25 101 GLY A CA 1
ATOM 768 C C . GLY A 1 101 ? -5.515 -14.011 26.152 1.00 36.25 101 GLY A C 1
ATOM 769 O O . GLY A 1 101 ? -6.174 -13.048 25.772 1.00 36.25 101 GLY A O 1
ATOM 770 N N . TRP A 1 102 ? -5.778 -15.253 25.746 1.00 46.00 102 TRP A N 1
ATOM 771 C CA . TRP A 1 102 ? -7.056 -15.631 25.146 1.00 46.00 102 TRP A CA 1
ATOM 772 C C . TRP A 1 102 ? -8.109 -15.603 26.255 1.00 46.00 102 TRP A C 1
ATOM 774 O O . TRP A 1 102 ? -8.390 -16.616 26.888 1.00 46.00 102 TRP A O 1
ATOM 784 N N . ARG A 1 103 ? -8.668 -14.423 26.531 1.00 46.03 103 ARG A N 1
ATOM 785 C CA . ARG A 1 103 ? -9.910 -14.293 27.293 1.00 46.03 103 ARG A CA 1
ATOM 786 C C . ARG A 1 103 ? -10.984 -13.801 26.333 1.00 46.03 103 ARG A C 1
ATOM 788 O O . ARG A 1 103 ? -11.013 -12.639 25.949 1.00 46.03 103 ARG A O 1
ATOM 795 N N . GLY A 1 104 ? -11.831 -14.734 25.930 1.00 40.19 104 GLY A N 1
ATOM 796 C CA . GLY A 1 104 ? -12.993 -14.519 25.083 1.00 40.19 104 GLY A CA 1
ATOM 797 C C . GLY A 1 104 ? -13.976 -15.658 25.306 1.00 40.19 104 GLY A C 1
ATOM 798 O O . GLY A 1 104 ? -14.339 -16.359 24.369 1.00 40.19 104 GLY A O 1
ATOM 799 N N . GLU A 1 105 ? -14.346 -15.899 26.566 1.00 46.81 105 GLU A N 1
ATOM 800 C CA . GLU A 1 105 ? -15.543 -16.672 26.886 1.00 46.81 105 GLU A CA 1
ATOM 801 C C . GLU A 1 105 ? -16.739 -15.897 26.319 1.00 46.81 105 GLU A C 1
ATOM 803 O O . GLU A 1 105 ? -17.224 -14.935 26.912 1.00 46.81 105 GLU A O 1
ATOM 808 N N . HIS A 1 106 ? -17.175 -16.269 25.115 1.00 54.41 106 HIS A N 1
ATOM 809 C CA . HIS A 1 106 ? -18.457 -15.835 24.586 1.00 54.41 106 HIS A CA 1
ATOM 810 C C . HIS A 1 106 ? -19.545 -16.392 25.502 1.00 54.41 106 HIS A C 1
ATOM 812 O O . HIS A 1 106 ? -19.859 -17.582 25.451 1.00 54.41 106 HIS A O 1
ATOM 818 N N . ALA A 1 107 ? -20.134 -15.530 26.330 1.00 63.62 107 ALA A N 1
ATOM 819 C CA . ALA A 1 107 ? -21.408 -15.836 26.955 1.00 63.62 107 ALA A CA 1
ATOM 820 C C . ALA A 1 107 ? -22.403 -16.190 25.830 1.00 63.62 107 ALA A C 1
ATOM 822 O O . ALA A 1 107 ? -22.585 -15.382 24.910 1.00 63.62 107 ALA A O 1
ATOM 823 N N . PRO A 1 108 ? -23.002 -17.395 25.827 1.00 60.94 108 PRO A N 1
ATOM 824 C CA . PRO A 1 108 ? -23.945 -17.767 24.787 1.00 60.94 108 PRO A CA 1
ATOM 825 C C . PRO A 1 108 ? -25.131 -16.805 24.832 1.00 60.94 108 PRO A C 1
ATOM 827 O O . PRO A 1 108 ? -25.668 -16.505 25.898 1.00 60.94 108 PRO A O 1
ATOM 830 N N . SER A 1 109 ? -25.529 -16.300 23.664 1.00 72.19 109 SER A N 1
ATOM 831 C CA . SER A 1 109 ? -26.678 -15.405 23.555 1.00 72.19 109 SER A CA 1
ATOM 832 C C . SER A 1 109 ? -27.929 -16.067 24.162 1.00 72.19 109 SER A C 1
ATOM 834 O O . SER A 1 109 ? -28.079 -17.291 24.082 1.00 72.19 109 SER A O 1
ATOM 836 N N . PRO A 1 110 ? -28.867 -15.297 24.741 1.00 75.25 110 PRO A N 1
ATOM 837 C CA . PRO A 1 110 ? -30.082 -15.848 25.353 1.00 75.25 110 PRO A CA 1
ATOM 838 C C . PRO A 1 110 ? -30.924 -16.678 24.366 1.00 75.25 110 PRO A C 1
ATOM 840 O O . PRO A 1 110 ? -31.602 -17.622 24.763 1.00 75.25 110 PRO A O 1
ATOM 843 N N . LEU A 1 111 ? -30.816 -16.388 23.064 1.00 75.25 111 LEU A N 1
ATOM 844 C CA . LEU A 1 111 ? -31.426 -17.173 21.987 1.00 75.25 111 LEU A CA 1
ATOM 845 C C . LEU A 1 111 ? -30.797 -18.567 21.832 1.00 75.25 111 LEU A C 1
ATOM 847 O O . LEU A 1 111 ? -31.512 -19.529 21.558 1.00 75.25 111 LEU A O 1
ATOM 851 N N . SER A 1 112 ? -29.482 -18.693 22.034 1.00 80.12 112 SER A N 1
ATOM 852 C CA . SER A 1 112 ? -28.770 -19.977 21.977 1.00 80.12 112 SER A CA 1
ATOM 853 C C . SER A 1 112 ? -29.197 -20.902 23.121 1.00 80.12 112 SER A C 1
ATOM 855 O O . SER A 1 112 ? -29.513 -22.070 22.896 1.00 80.12 112 SER A O 1
ATOM 857 N N . LEU A 1 113 ? -29.309 -20.358 24.338 1.00 83.06 113 LEU A N 1
ATOM 858 C CA . LEU A 1 113 ? -29.803 -21.093 25.510 1.00 83.06 113 LEU A CA 1
ATOM 859 C C . LEU A 1 113 ? -31.256 -21.549 25.328 1.00 83.06 113 LEU A C 1
ATOM 861 O O . LEU A 1 113 ? -31.583 -22.697 25.626 1.00 83.06 113 LEU A O 1
ATOM 865 N N . LEU A 1 114 ? -32.116 -20.682 24.784 1.00 86.62 114 LEU A N 1
ATOM 866 C CA . LEU A 1 114 ? -33.507 -21.027 24.494 1.00 86.62 114 LEU A CA 1
ATOM 867 C C . LEU A 1 114 ? -33.609 -22.161 23.462 1.00 86.62 114 LEU A C 1
ATOM 869 O O . LEU A 1 114 ? -34.380 -23.101 23.649 1.00 86.62 114 LEU A O 1
ATOM 873 N N . LEU A 1 115 ? -32.804 -22.116 22.397 1.00 84.75 115 LEU A N 1
ATOM 874 C CA . LEU A 1 115 ? -32.799 -23.152 21.365 1.00 84.75 115 LEU A CA 1
ATOM 875 C C . LEU A 1 115 ? -32.337 -24.509 21.923 1.00 84.75 115 LEU A C 1
ATOM 877 O O . LEU A 1 115 ? -32.956 -25.532 21.632 1.00 84.75 115 LEU A O 1
ATOM 881 N N . LEU A 1 116 ? -31.301 -24.518 22.768 1.00 86.12 116 LEU A N 1
ATOM 882 C CA . LEU A 1 116 ? -30.794 -25.730 23.423 1.00 86.12 116 LEU A CA 1
ATOM 883 C C . LEU A 1 116 ? -31.835 -26.394 24.336 1.00 86.12 116 LEU A C 1
ATOM 885 O O . LEU A 1 116 ? -31.879 -27.620 24.410 1.00 86.12 116 LEU A O 1
ATOM 889 N N . LEU A 1 117 ? -32.694 -25.605 24.988 1.00 87.25 117 LEU A N 1
ATOM 890 C CA . LEU A 1 117 ? -33.774 -26.111 25.841 1.00 87.25 117 LEU A CA 1
ATOM 891 C C . LEU A 1 117 ? -34.986 -26.600 25.035 1.00 87.25 117 LEU A C 1
ATOM 893 O O . LEU A 1 117 ? -35.607 -27.596 25.401 1.00 87.25 117 LEU A O 1
ATOM 897 N N . LEU A 1 118 ?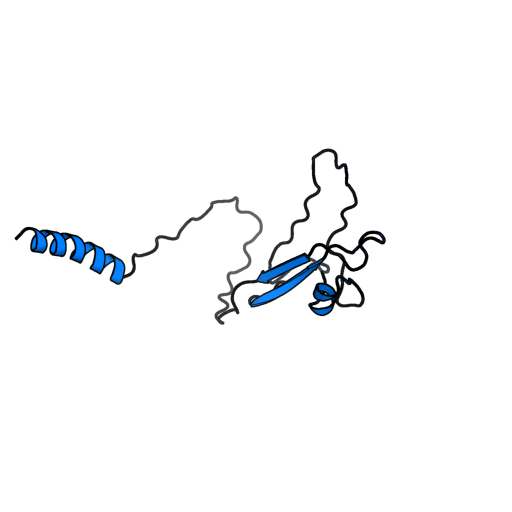 -35.320 -25.938 23.924 1.00 88.19 118 LEU A N 1
ATOM 898 C CA . LEU A 1 118 ? -36.491 -26.284 23.110 1.00 88.19 118 LEU A CA 1
ATOM 899 C C . LEU A 1 118 ? -36.275 -27.526 22.236 1.00 88.19 118 LEU A C 1
ATOM 901 O O . LEU A 1 118 ? -37.216 -28.286 22.015 1.00 88.19 118 LEU A O 1
ATOM 905 N N . LEU A 1 119 ? -35.051 -27.765 21.758 1.00 87.38 119 LEU A N 1
ATOM 906 C CA . LEU A 1 119 ? -34.716 -28.912 20.906 1.00 87.38 119 LEU A CA 1
ATOM 907 C C . LEU A 1 119 ? -35.108 -30.283 21.503 1.00 87.38 119 LEU A C 1
ATOM 909 O O . LEU A 1 119 ? -35.781 -31.039 20.799 1.00 87.38 119 LEU A O 1
ATOM 913 N N . PRO A 1 120 ? -34.747 -30.643 22.752 1.00 85.31 120 PRO A N 1
ATOM 914 C CA . PRO A 1 120 ? -35.136 -31.930 23.335 1.00 85.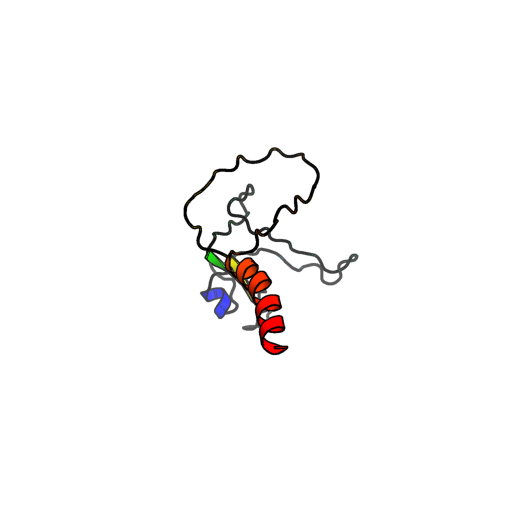31 120 PRO A CA 1
ATOM 915 C C . PRO A 1 120 ? -36.649 -32.035 23.575 1.00 85.31 120 PRO A C 1
ATOM 917 O O . PRO A 1 120 ? -37.221 -33.102 23.356 1.00 85.31 120 PRO A O 1
ATOM 920 N N . ILE A 1 121 ? -37.312 -30.931 23.936 1.00 87.81 121 ILE A N 1
ATOM 921 C CA . ILE A 1 121 ? -38.770 -30.879 24.133 1.00 87.81 121 ILE A CA 1
ATOM 922 C C . ILE A 1 121 ? -39.494 -31.151 22.808 1.00 87.81 121 ILE A C 1
ATOM 924 O O . ILE A 1 121 ? -40.409 -31.972 22.752 1.00 87.81 121 ILE A O 1
ATOM 928 N N . LEU A 1 122 ? -39.037 -30.533 21.714 1.00 83.19 122 LEU A N 1
ATOM 929 C CA . LEU A 1 122 ? -39.594 -30.752 20.378 1.00 83.19 122 LEU A CA 1
ATOM 930 C C . LEU A 1 122 ? -39.386 -32.189 19.881 1.00 83.19 122 LEU A C 1
ATOM 932 O O . LEU A 1 122 ? -40.201 -32.703 19.115 1.00 83.19 122 LEU A O 1
ATOM 936 N N . ARG A 1 123 ? -38.285 -32.838 20.285 1.00 84.62 123 ARG A N 1
ATOM 937 C CA . ARG A 1 123 ? -38.046 -34.252 19.966 1.00 84.62 123 ARG A CA 1
ATOM 938 C C . ARG A 1 123 ? -38.975 -35.172 20.746 1.00 84.62 123 ARG A C 1
ATOM 940 O O . ARG A 1 123 ? -39.463 -36.128 20.160 1.00 84.62 123 ARG A O 1
ATOM 947 N N . LEU A 1 124 ? -39.255 -34.866 22.010 1.00 81.25 124 LEU A N 1
ATOM 948 C CA . LEU A 1 124 ? -40.172 -35.654 22.833 1.00 81.25 124 LEU A CA 1
ATOM 949 C C . LEU A 1 124 ? -41.613 -35.573 22.303 1.00 81.25 124 LEU A C 1
ATOM 951 O O . LEU A 1 124 ? -42.274 -36.595 22.164 1.00 81.25 124 LEU A O 1
ATOM 955 N N . LEU A 1 125 ? -42.053 -34.377 21.900 1.00 77.06 125 LEU A N 1
ATOM 956 C CA . LEU A 1 125 ? -43.374 -34.137 21.301 1.00 77.06 125 LEU A CA 1
ATOM 957 C C . LEU A 1 125 ? -43.561 -34.756 19.906 1.00 77.06 125 LEU A C 1
ATOM 959 O O . LEU A 1 125 ? -44.682 -34.822 19.427 1.00 77.06 125 LEU A O 1
ATOM 963 N N . ARG A 1 126 ? -42.480 -35.169 19.231 1.00 77.44 126 ARG A N 1
ATOM 964 C CA . ARG A 1 126 ? -42.540 -35.890 17.946 1.00 77.44 126 ARG A CA 1
ATOM 965 C C . ARG A 1 126 ? -42.620 -37.409 18.099 1.00 77.44 126 ARG A C 1
ATOM 967 O O . ARG A 1 126 ? -42.813 -38.092 17.099 1.00 77.44 126 ARG A O 1
ATOM 974 N N . VAL A 1 127 ? -42.365 -37.924 19.301 1.00 70.19 127 VAL A N 1
ATOM 975 C CA . VAL A 1 127 ? -42.337 -39.365 19.607 1.00 70.19 127 VAL A CA 1
ATOM 976 C C . VAL A 1 127 ? -43.625 -39.814 20.317 1.00 70.19 127 VAL A C 1
ATOM 978 O O . VAL A 1 127 ? -43.917 -41.007 20.331 1.00 70.19 127 VAL A O 1
ATOM 981 N N . LEU A 1 128 ? -44.395 -38.868 20.864 1.00 59.88 128 LEU A N 1
ATOM 982 C CA . LEU A 1 128 ? -45.786 -39.031 21.306 1.00 59.88 128 LEU A CA 1
ATOM 983 C C . LEU A 1 128 ? -46.755 -38.767 20.149 1.00 59.88 128 LEU A C 1
ATOM 985 O O . LEU A 1 128 ? -47.810 -39.436 20.130 1.00 59.88 128 LEU A O 1
#

Organism: Myodes glareolus (NCBI:txid447135)

Mean predicted aligned error: 15.16 Å

Solvent-accessible surface area (backbone atoms only — not comparable to full-atom values): 8570 Å² total; per-residue (Å²): 57,26,44,72,68,25,48,76,57,44,40,78,64,69,92,69,26,49,87,79,77,79,96,82,58,93,80,40,94,87,48,84,81,82,85,86,82,76,92,33,69,75,54,96,47,93,88,53,66,62,45,55,57,53,42,74,48,34,35,58,46,81,46,48,89,93,35,63,81,46,53,57,73,48,80,46,72,39,70,57,64,76,75,92,68,86,76,79,72,76,84,76,74,95,80,78,81,91,70,88,80,85,81,75,84,75,75,74,52,74,67,56,56,50,50,65,59,46,52,60,54,57,53,53,67,72,76,109

Secondary structure (DSSP, 8-state):
-B-HHHHHHT---STT---------TT-TTSSPPP-----S--SSTT---PPTT-EEEEEPPPPGGGTT---EEEEEPP----S---------S------------PPPHHHHHHHHHHHHHHHTTT-